Protein AF-A0A6A7G9M9-F1 (afdb_monomer)

Solvent-accessible surface area (backbone atoms only — not comparable to full-atom values): 10073 Å² total; per-residue (Å²): 134,85,86,87,87,87,84,82,85,76,86,82,77,81,82,80,78,77,49,74,68,61,53,49,67,71,44,44,63,55,53,50,50,50,50,48,53,61,64,68,54,42,93,66,48,64,86,64,54,70,66,49,43,50,44,49,36,52,48,33,48,49,26,44,31,51,16,50,39,25,44,51,53,14,58,52,29,60,33,89,93,64,58,37,66,72,52,20,52,52,25,42,52,52,16,55,49,27,43,48,49,23,50,54,48,52,53,48,36,52,70,45,31,45,72,88,62,87,73,87,67,69,77,59,96,64,89,74,58,84,52,74,67,49,41,50,51,50,48,54,53,49,50,53,52,54,36,50,53,50,53,53,41,40,50,49,19,56,76,69,68,23,68,71,54,39,52,45,47,75,75,72,51,86,116

Structure (mmCIF, N/CA/C/O backbone):
data_AF-A0A6A7G9M9-F1
#
_entry.id   AF-A0A6A7G9M9-F1
#
loop_
_atom_site.group_PDB
_atom_site.id
_atom_site.type_symbol
_atom_site.label_atom_id
_atom_site.label_alt_id
_atom_site.label_comp_id
_atom_site.label_asym_id
_atom_site.label_entity_id
_atom_site.label_seq_id
_atom_site.pdbx_PDB_ins_code
_atom_site.Cartn_x
_atom_site.Cartn_y
_atom_site.Cartn_z
_atom_site.occupancy
_atom_site.B_iso_or_equiv
_atom_site.auth_seq_id
_atom_site.auth_comp_id
_atom_site.auth_asym_id
_atom_site.auth_atom_id
_atom_site.pdbx_PDB_model_num
ATOM 1 N N . SER A 1 1 ? -103.282 -6.903 38.248 1.00 36.25 1 SER A N 1
ATOM 2 C CA . SER A 1 1 ? -103.121 -7.846 37.124 1.00 36.25 1 SER A CA 1
ATOM 3 C C . SER A 1 1 ? -101.867 -7.478 36.344 1.00 36.25 1 SER A C 1
ATOM 5 O O . SER A 1 1 ? -101.760 -6.335 35.938 1.00 36.25 1 SER A O 1
ATOM 7 N N . GLY A 1 2 ? -100.942 -8.434 36.177 1.00 36.25 2 GLY A N 1
ATOM 8 C CA . GLY A 1 2 ? -99.991 -8.527 35.051 1.00 36.25 2 GLY A CA 1
ATOM 9 C C . GLY A 1 2 ? -98.859 -7.495 34.910 1.00 36.25 2 GLY A C 1
ATOM 10 O O . GLY A 1 2 ? -99.090 -6.380 34.465 1.00 36.25 2 GLY A O 1
ATOM 11 N N . SER A 1 3 ? -97.627 -7.932 35.195 1.00 38.69 3 SER A N 1
ATOM 12 C CA . SER A 1 3 ? -96.316 -7.326 34.858 1.00 38.69 3 SER A CA 1
ATOM 13 C C . SER A 1 3 ? -96.077 -7.229 33.318 1.00 38.69 3 SER A C 1
ATOM 15 O O . SER A 1 3 ? -96.894 -7.797 32.591 1.00 38.69 3 SER A O 1
ATOM 17 N N . PRO A 1 4 ? -94.992 -6.609 32.765 1.00 45.88 4 PRO A N 1
ATOM 18 C CA . PRO A 1 4 ? -93.607 -7.060 32.986 1.00 45.88 4 PRO A CA 1
ATOM 19 C C . PRO A 1 4 ? -92.476 -6.002 32.994 1.00 45.88 4 PRO A C 1
ATOM 21 O O . PRO A 1 4 ? -92.604 -4.836 32.640 1.00 45.88 4 PRO A O 1
ATOM 24 N N . VAL A 1 5 ? -91.341 -6.532 33.445 1.00 43.00 5 VAL A N 1
ATOM 25 C CA . VAL A 1 5 ? -89.989 -6.009 33.664 1.00 43.00 5 VAL A CA 1
ATOM 26 C C . VAL A 1 5 ? -89.297 -5.577 32.360 1.00 43.00 5 VAL A C 1
ATOM 28 O O . VAL A 1 5 ? -89.333 -6.310 31.377 1.00 43.00 5 VAL A O 1
ATOM 31 N N . CYS A 1 6 ? -88.584 -4.443 32.380 1.00 36.47 6 CYS A N 1
ATOM 32 C CA . CYS A 1 6 ? -87.662 -4.022 31.317 1.00 36.47 6 CYS A CA 1
ATOM 33 C C . CYS A 1 6 ? -86.207 -4.291 31.748 1.00 36.47 6 CYS A C 1
ATOM 35 O O . CYS A 1 6 ? -85.729 -3.748 32.748 1.00 36.47 6 CYS A O 1
ATOM 37 N N . GLY A 1 7 ? -85.531 -5.187 31.024 1.00 35.91 7 GLY A N 1
ATOM 38 C CA . GLY A 1 7 ? -84.162 -5.630 31.280 1.00 35.91 7 GLY A CA 1
ATOM 39 C C . GLY A 1 7 ? -83.107 -4.655 30.751 1.00 35.91 7 GLY A C 1
ATOM 40 O O . GLY A 1 7 ? -83.201 -4.156 29.634 1.00 35.91 7 GLY A O 1
ATOM 41 N N . ARG A 1 8 ? -82.070 -4.413 31.559 1.00 38.88 8 ARG A N 1
ATOM 42 C CA . ARG A 1 8 ? -80.830 -3.739 31.150 1.00 38.88 8 ARG A CA 1
ATOM 43 C C . ARG A 1 8 ? -79.884 -4.761 30.518 1.00 38.88 8 ARG A C 1
ATOM 45 O O . ARG A 1 8 ? -79.447 -5.681 31.207 1.00 38.88 8 ARG A O 1
ATOM 52 N N . ALA A 1 9 ? -79.545 -4.576 29.245 1.00 37.97 9 ALA A N 1
ATOM 53 C CA . ALA A 1 9 ? -78.470 -5.310 28.586 1.00 37.97 9 ALA A CA 1
ATOM 54 C C . ALA A 1 9 ? -77.106 -4.818 29.105 1.00 37.97 9 ALA A C 1
ATOM 56 O O . ALA A 1 9 ? -76.820 -3.620 29.061 1.00 37.97 9 ALA A O 1
ATOM 57 N N . ARG A 1 10 ? -76.271 -5.731 29.615 1.00 41.16 10 ARG A N 1
ATOM 58 C CA . ARG A 1 10 ? -74.826 -5.503 29.764 1.00 41.16 10 ARG A CA 1
ATOM 59 C C . ARG A 1 10 ? -74.160 -5.905 28.444 1.00 41.16 10 ARG A C 1
ATOM 61 O O . ARG A 1 10 ? -74.539 -6.945 27.915 1.00 41.16 10 ARG A O 1
ATOM 68 N N . PRO A 1 11 ? -73.199 -5.139 27.910 1.00 39.62 11 PRO A N 1
ATOM 69 C CA . PRO A 1 11 ? -72.397 -5.615 26.797 1.00 39.62 11 PRO A CA 1
ATOM 70 C C . PRO A 1 11 ? -71.398 -6.655 27.316 1.00 39.62 11 PRO A C 1
ATOM 72 O O . PRO A 1 11 ? -70.615 -6.377 28.227 1.00 39.62 11 PRO A O 1
ATOM 75 N N . ASP A 1 12 ? -71.454 -7.852 26.743 1.00 42.00 12 ASP A N 1
ATOM 76 C CA . ASP A 1 12 ? -70.440 -8.882 26.921 1.00 42.00 12 ASP A CA 1
ATOM 77 C C . ASP A 1 12 ? -69.096 -8.359 26.393 1.00 42.00 12 ASP A C 1
ATOM 79 O O . ASP A 1 12 ? -68.967 -8.013 25.217 1.00 42.00 12 ASP A O 1
ATOM 83 N N . LEU A 1 13 ? -68.084 -8.282 27.264 1.00 41.78 13 LEU A N 1
ATOM 84 C CA . LEU A 1 13 ? -66.701 -8.127 26.820 1.00 41.78 13 LEU A CA 1
ATOM 85 C C . LEU A 1 13 ? -66.228 -9.473 26.254 1.00 41.78 13 LEU A C 1
ATOM 87 O O . LEU A 1 13 ? -66.240 -10.464 26.991 1.00 41.78 13 LEU A O 1
ATOM 91 N N . PRO A 1 14 ? -65.750 -9.538 25.000 1.00 40.75 14 PRO A N 1
ATOM 92 C CA . PRO A 1 14 ? -65.097 -10.738 24.520 1.00 40.75 14 PRO A CA 1
ATOM 93 C C . PRO A 1 14 ? -63.736 -10.859 25.215 1.00 40.75 14 PRO A C 1
ATOM 95 O O . PRO A 1 14 ? -62.854 -10.013 25.058 1.00 40.75 14 PRO A O 1
ATOM 98 N N . LEU A 1 15 ? -63.569 -11.929 25.991 1.00 46.16 15 LEU A N 1
ATOM 99 C CA . LEU A 1 15 ? -62.264 -12.413 26.430 1.00 46.16 15 LEU A CA 1
ATOM 100 C C . LEU A 1 15 ? -61.439 -12.731 25.174 1.00 46.16 15 LEU A C 1
ATOM 102 O O . LEU A 1 15 ? -61.626 -13.773 24.546 1.00 46.16 15 LEU A O 1
ATOM 106 N N . LEU A 1 16 ? -60.545 -11.817 24.785 1.00 49.06 16 LEU A N 1
ATOM 107 C CA . LEU A 1 16 ? -59.539 -12.064 23.755 1.00 49.06 16 LEU A CA 1
ATOM 108 C C . LEU A 1 16 ? -58.577 -13.130 24.279 1.00 49.06 16 LEU A C 1
ATOM 110 O O . LEU A 1 16 ? -57.602 -12.847 24.971 1.00 49.06 16 LEU A O 1
ATOM 114 N N . HIS A 1 17 ? -58.879 -14.380 23.951 1.00 51.00 17 HIS A N 1
ATOM 115 C CA . HIS A 1 17 ? -57.990 -15.509 24.150 1.00 51.00 17 HIS A CA 1
ATOM 116 C C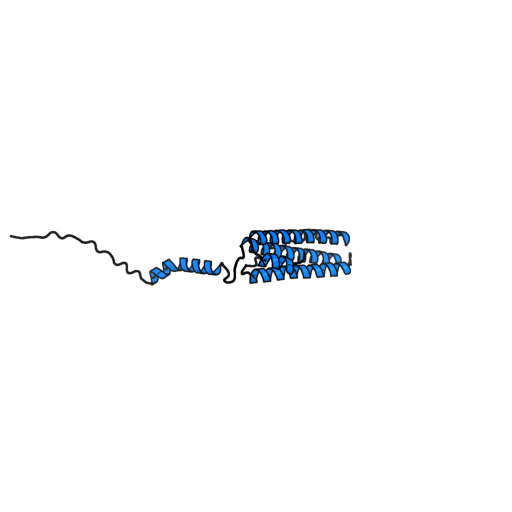 . HIS A 1 17 ? -56.860 -15.393 23.117 1.00 51.00 17 HIS A C 1
ATOM 118 O O . HIS A 1 17 ? -56.932 -15.950 22.021 1.00 51.00 17 HIS A O 1
ATOM 124 N N . VAL A 1 18 ? -55.837 -14.592 23.427 1.00 54.78 18 VAL A N 1
ATOM 125 C CA . VAL A 1 18 ? -54.658 -14.447 22.568 1.00 54.78 18 VAL A CA 1
ATOM 126 C C . VAL A 1 18 ? -53.916 -15.780 22.600 1.00 54.78 18 VAL A C 1
ATOM 128 O O . VAL A 1 18 ? -53.274 -16.131 23.587 1.00 54.78 18 VAL A O 1
ATOM 131 N N . SER A 1 19 ? -54.068 -16.576 21.543 1.00 54.25 19 SER A N 1
ATOM 132 C CA . SER A 1 19 ? -53.340 -17.835 21.419 1.00 54.25 19 SER A CA 1
ATOM 133 C C . SER A 1 19 ? -51.835 -17.549 21.391 1.00 54.25 19 SER A C 1
ATOM 135 O O . SER A 1 19 ? -51.398 -16.573 20.776 1.00 54.25 19 SER A O 1
ATOM 137 N N . ALA A 1 20 ? -51.024 -18.405 22.017 1.00 56.41 20 ALA A N 1
ATOM 138 C CA . ALA A 1 20 ? -49.561 -18.277 22.006 1.00 56.41 20 ALA A CA 1
ATOM 139 C C . ALA A 1 20 ? -48.980 -18.177 20.576 1.00 56.41 20 ALA A C 1
ATOM 141 O O . ALA A 1 20 ? -47.937 -17.565 20.359 1.00 56.41 20 ALA A O 1
ATOM 142 N N . LEU A 1 21 ? -49.699 -18.712 19.584 1.00 50.97 21 LEU A N 1
ATOM 143 C CA . LEU A 1 21 ? -49.348 -18.660 18.165 1.00 50.97 21 LEU A CA 1
ATOM 144 C C . LEU A 1 21 ? -49.472 -17.245 17.572 1.00 50.97 21 LEU A C 1
ATOM 146 O O . LEU A 1 21 ? -48.661 -16.859 16.735 1.00 50.97 21 LEU A O 1
ATOM 150 N N . SER A 1 22 ? -50.430 -16.442 18.040 1.00 54.09 22 SER A N 1
ATOM 151 C CA . SER A 1 22 ? -50.614 -15.044 17.621 1.00 54.09 22 SER A CA 1
ATOM 152 C C . SER A 1 22 ? -49.482 -14.143 18.130 1.00 54.09 22 SER A C 1
ATOM 154 O O . SER A 1 22 ? -49.064 -13.219 17.438 1.00 54.09 22 SER A O 1
ATOM 156 N N . PHE A 1 23 ? -48.950 -14.444 19.319 1.00 53.75 23 PHE A N 1
ATOM 157 C CA . PHE A 1 23 ? -47.828 -13.719 19.916 1.00 53.75 23 PHE A CA 1
ATOM 158 C C . PHE A 1 23 ? -46.528 -13.967 19.140 1.00 53.75 23 PHE A C 1
ATOM 160 O O . PHE A 1 23 ? -45.806 -13.027 18.832 1.00 53.75 23 PHE A O 1
ATOM 167 N N . ILE A 1 24 ? -46.266 -15.211 18.727 1.00 55.94 24 ILE A N 1
ATOM 168 C CA . ILE A 1 24 ? -45.074 -15.557 17.937 1.00 55.94 24 ILE A CA 1
ATOM 169 C C . ILE A 1 24 ? -45.097 -14.862 16.569 1.00 55.94 24 ILE A C 1
ATOM 171 O O . ILE A 1 24 ? -44.088 -14.298 16.168 1.00 55.94 24 ILE A O 1
ATOM 175 N N . TYR A 1 25 ? -46.237 -14.821 15.874 1.00 52.44 25 TYR A N 1
ATOM 176 C CA . TYR A 1 25 ? -46.325 -14.191 14.547 1.00 52.44 25 TYR A CA 1
ATOM 177 C C . TYR A 1 25 ? -46.126 -12.668 14.562 1.00 52.44 25 TYR A C 1
ATOM 179 O O . TYR A 1 25 ? -45.497 -12.133 13.652 1.00 52.44 25 TYR A O 1
ATOM 187 N N . TYR A 1 26 ? -46.614 -11.969 15.591 1.00 57.34 26 TYR A N 1
ATOM 188 C CA . TYR A 1 26 ? -46.426 -10.518 15.716 1.00 57.34 26 TYR A CA 1
ATOM 189 C C . TYR A 1 26 ? -45.059 -10.131 16.298 1.00 57.34 26 TYR A C 1
ATOM 191 O O . TYR A 1 26 ? -44.541 -9.064 15.979 1.00 57.34 26 TYR A O 1
ATOM 199 N N . PHE A 1 27 ? -44.455 -10.990 17.124 1.00 56.88 27 PHE A N 1
ATOM 200 C CA . PHE A 1 27 ? -43.174 -10.717 17.784 1.00 56.88 27 PHE A CA 1
ATOM 201 C C . PHE A 1 27 ? -41.964 -11.272 17.006 1.00 56.88 27 PHE A C 1
ATOM 203 O O . PHE A 1 27 ? -40.842 -10.818 17.214 1.00 56.88 27 PHE A O 1
ATOM 210 N N . SER A 1 28 ? -42.169 -12.214 16.074 1.00 61.94 28 SER A N 1
ATOM 211 C CA . SER A 1 28 ? -41.111 -12.817 15.244 1.00 61.94 28 SER A CA 1
ATOM 212 C C . SER A 1 28 ? -40.354 -11.809 14.371 1.00 61.94 28 SER A C 1
ATOM 214 O O . SER A 1 28 ? -39.130 -11.883 14.371 1.00 61.94 28 SER A O 1
ATOM 216 N N . PRO A 1 29 ? -40.986 -10.853 13.658 1.00 62.47 29 PRO A N 1
ATOM 217 C CA . PRO A 1 29 ? -40.250 -9.867 12.861 1.00 62.47 29 PRO A CA 1
ATOM 218 C C . PRO A 1 29 ? -39.383 -8.961 13.740 1.00 62.47 29 PRO A C 1
ATOM 220 O O . PRO A 1 29 ? -38.236 -8.690 13.403 1.00 62.47 29 PRO A O 1
ATOM 223 N N . PHE A 1 30 ? -39.903 -8.571 14.908 1.00 64.88 30 PHE A N 1
ATOM 224 C CA . PHE A 1 30 ? -39.185 -7.761 15.890 1.00 64.88 30 PHE A CA 1
ATOM 225 C C . PHE A 1 30 ? -37.997 -8.516 16.491 1.00 64.88 30 PHE A C 1
ATOM 227 O O . PHE A 1 30 ? -36.891 -7.994 16.510 1.00 64.88 30 PHE A O 1
ATOM 234 N N . LEU A 1 31 ? -38.180 -9.772 16.913 1.00 58.78 31 LEU A N 1
ATOM 235 C CA . LEU A 1 31 ? -37.080 -10.615 17.391 1.00 58.78 31 LEU A CA 1
ATOM 236 C C . LEU A 1 31 ? -36.065 -10.919 16.293 1.00 58.78 31 LEU A C 1
ATOM 238 O O . LEU A 1 31 ? -34.887 -11.050 16.594 1.00 58.78 31 LEU A O 1
ATOM 242 N N . GLN A 1 32 ? -36.489 -11.022 15.036 1.00 59.47 32 GLN A N 1
ATOM 243 C CA . GLN A 1 32 ? -35.605 -11.272 13.903 1.00 59.47 32 GLN A CA 1
ATOM 244 C C . GLN A 1 32 ? -34.808 -10.024 13.513 1.00 59.47 32 GLN A C 1
ATOM 246 O O . GLN A 1 32 ? -33.632 -10.159 13.188 1.00 59.47 32 GLN A O 1
ATOM 251 N N . GLU A 1 33 ? -35.380 -8.822 13.618 1.00 60.28 33 GLU A N 1
ATOM 252 C CA . GLU A 1 33 ? -34.627 -7.565 13.552 1.00 60.28 33 GLU A CA 1
ATOM 253 C C . GLU A 1 33 ? -33.705 -7.385 14.755 1.00 60.28 33 GLU A C 1
ATOM 255 O O . GLU A 1 33 ? -32.554 -7.017 14.565 1.00 60.28 33 GLU A O 1
ATOM 260 N N . PHE A 1 34 ? -34.143 -7.715 15.972 1.00 57.88 34 PHE A N 1
ATOM 261 C CA . PHE A 1 34 ? -33.311 -7.629 17.173 1.00 57.88 34 PHE A CA 1
ATOM 262 C C . PHE A 1 34 ? -32.137 -8.613 17.112 1.00 57.88 34 PHE A C 1
ATOM 264 O O . PHE A 1 34 ? -31.007 -8.239 17.406 1.00 57.88 34 PHE A O 1
ATOM 271 N N . ASN A 1 35 ? -32.360 -9.848 16.647 1.00 51.31 35 ASN A N 1
ATOM 272 C CA . ASN A 1 35 ? -31.283 -10.805 16.383 1.00 51.31 35 ASN A CA 1
ATOM 273 C C . ASN A 1 35 ? -30.378 -10.306 15.257 1.00 51.31 35 ASN A C 1
ATOM 275 O O . ASN A 1 35 ? -29.165 -10.408 15.366 1.00 51.31 35 ASN A O 1
ATOM 279 N N . ARG A 1 36 ? -30.937 -9.726 14.188 1.00 53.75 36 ARG A N 1
ATOM 280 C CA . ARG A 1 36 ? -30.150 -9.129 13.103 1.00 53.75 36 ARG A CA 1
ATOM 281 C C . ARG A 1 36 ? -29.293 -7.965 13.622 1.00 53.75 36 ARG A C 1
ATOM 283 O O . ARG A 1 36 ? -28.132 -7.891 13.249 1.00 53.75 36 ARG A O 1
ATOM 290 N N . PHE A 1 37 ? -29.807 -7.148 14.540 1.00 52.00 37 PHE A N 1
ATOM 291 C CA . PHE A 1 37 ? -29.106 -6.037 15.194 1.00 52.00 37 PHE A CA 1
ATOM 292 C C . PHE A 1 37 ? -28.004 -6.523 16.154 1.00 52.00 37 PHE A C 1
ATOM 294 O O . PHE A 1 37 ? -26.881 -6.028 16.107 1.00 52.00 37 PHE A O 1
ATOM 301 N N . ILE A 1 38 ? -28.279 -7.563 16.949 1.00 52.84 38 ILE A N 1
ATOM 302 C CA . ILE A 1 38 ? -27.291 -8.268 17.788 1.00 52.84 38 ILE A CA 1
ATOM 303 C C . ILE A 1 38 ? -26.204 -8.940 16.924 1.00 52.84 38 ILE A C 1
ATOM 305 O O . ILE A 1 38 ? -25.057 -9.036 17.346 1.00 52.84 38 ILE A O 1
ATOM 309 N N . ILE A 1 39 ? -26.534 -9.374 15.704 1.00 55.34 39 ILE A N 1
ATOM 310 C CA . ILE A 1 39 ? -25.588 -9.949 14.733 1.00 55.34 39 ILE A CA 1
ATOM 311 C C . ILE A 1 39 ? -24.759 -8.861 14.016 1.00 55.34 39 ILE A C 1
ATOM 313 O O . ILE A 1 39 ? -23.644 -9.146 13.572 1.00 55.34 39 ILE A O 1
ATOM 317 N N . MET A 1 40 ? -25.257 -7.620 13.905 1.00 59.38 40 MET A N 1
ATOM 318 C CA . MET A 1 40 ? -24.560 -6.535 13.194 1.00 59.38 40 MET A CA 1
ATOM 319 C C . MET A 1 40 ? -23.328 -6.020 13.946 1.00 59.38 40 MET A C 1
ATOM 321 O O . MET A 1 40 ? -22.308 -5.751 13.312 1.00 59.38 40 MET A O 1
ATOM 325 N N . CYS A 1 41 ? -23.378 -5.925 15.277 1.00 67.19 41 CYS A N 1
ATOM 326 C CA . CYS A 1 41 ? -22.224 -5.501 16.067 1.00 67.19 41 CYS A CA 1
ATOM 327 C C . CYS A 1 41 ? -21.467 -6.721 16.605 1.00 67.19 41 CYS A C 1
ATOM 329 O O . CYS A 1 41 ? -22.022 -7.564 17.307 1.00 67.19 41 CYS A O 1
ATOM 331 N N . SER A 1 42 ? -20.185 -6.840 16.258 1.00 87.88 42 SER A N 1
ATOM 332 C CA . SER A 1 42 ? -19.346 -7.944 16.728 1.00 87.88 42 SER A CA 1
ATOM 333 C C . SER A 1 42 ? -19.269 -7.971 18.257 1.00 87.88 42 SER A C 1
ATOM 335 O O . SER A 1 42 ? -18.993 -6.943 18.869 1.00 87.88 42 SER A O 1
ATOM 337 N N . GLN A 1 43 ? -19.409 -9.150 18.872 1.00 90.88 43 GLN A N 1
ATOM 338 C CA . GLN A 1 43 ? -19.359 -9.320 20.337 1.00 90.88 43 GLN A CA 1
ATOM 339 C C . GLN A 1 43 ? -18.046 -8.836 20.974 1.00 90.88 43 GLN A C 1
ATOM 341 O O . GLN A 1 43 ? -18.011 -8.516 22.156 1.00 90.88 43 GLN A O 1
ATOM 346 N N . ILE A 1 44 ? -16.968 -8.797 20.188 1.00 93.38 44 ILE A N 1
ATOM 347 C CA . ILE A 1 44 ? -15.632 -8.372 20.626 1.00 93.38 44 ILE A CA 1
ATOM 348 C C . ILE A 1 44 ? -15.348 -6.886 20.344 1.00 93.38 44 ILE A C 1
ATOM 350 O O . ILE A 1 44 ? -14.256 -6.410 20.647 1.00 93.38 44 ILE A O 1
ATOM 354 N N . ARG A 1 45 ? -16.280 -6.148 19.721 1.00 95.25 45 ARG A N 1
ATOM 355 C CA . ARG A 1 45 ? -16.058 -4.746 19.349 1.00 95.25 45 ARG A CA 1
ATOM 356 C C . ARG A 1 45 ? -16.128 -3.855 20.585 1.00 95.25 45 ARG A C 1
ATOM 358 O O . ARG A 1 45 ? -17.178 -3.730 21.207 1.00 95.25 45 ARG A O 1
ATOM 365 N N . GLN A 1 46 ? -15.021 -3.189 20.899 1.00 93.56 46 GLN A N 1
ATOM 366 C CA . GLN A 1 46 ? -14.923 -2.264 22.025 1.00 93.56 46 GLN A CA 1
ATOM 367 C C . GLN A 1 46 ? -14.089 -1.039 21.643 1.00 93.56 46 GLN A C 1
ATOM 369 O O . GLN A 1 46 ? -12.966 -1.176 21.150 1.00 93.56 46 GLN A O 1
ATOM 374 N N . ASN A 1 47 ? -14.649 0.153 21.881 1.00 93.69 47 ASN A N 1
ATOM 375 C CA . ASN A 1 47 ? -14.030 1.447 21.571 1.00 93.69 47 ASN A CA 1
ATOM 376 C C . ASN A 1 47 ? -13.434 1.507 20.151 1.00 93.69 47 ASN A C 1
ATOM 378 O O . ASN A 1 47 ? -12.283 1.887 19.969 1.00 93.69 47 ASN A O 1
ATOM 382 N N . TYR A 1 48 ? -14.191 1.028 19.163 1.00 96.62 48 TYR A N 1
ATOM 383 C CA . TYR A 1 48 ? -13.761 0.974 17.770 1.00 96.62 48 TYR A CA 1
ATOM 384 C C . TYR A 1 48 ? -14.826 1.634 16.900 1.00 96.62 48 TYR A C 1
ATOM 386 O O . TYR A 1 48 ? -15.877 1.035 16.650 1.00 96.62 48 TYR A O 1
ATOM 394 N N . SER A 1 49 ? -14.603 2.894 16.519 1.00 96.69 49 SER A N 1
ATOM 395 C CA . SER A 1 49 ? -15.599 3.675 15.779 1.00 96.69 49 SER A CA 1
ATOM 396 C C . SER A 1 49 ? -15.786 3.145 14.357 1.00 96.69 49 SER A C 1
ATOM 398 O O . SER A 1 49 ? -14.916 2.466 13.808 1.00 96.69 49 SER A O 1
ATOM 400 N N . GLU A 1 50 ? -16.946 3.420 13.765 1.00 96.44 50 GLU A N 1
ATOM 401 C CA . GLU A 1 50 ? -17.210 3.091 12.359 1.00 96.44 50 GLU A CA 1
ATOM 402 C C . GLU A 1 50 ? -16.268 3.863 11.425 1.00 96.44 50 GLU A C 1
ATOM 404 O O . GLU A 1 50 ? -15.776 3.294 10.454 1.00 96.44 50 GLU A O 1
ATOM 409 N N . ASP A 1 51 ? -15.911 5.102 11.780 1.00 97.69 51 ASP A N 1
ATOM 410 C CA . ASP A 1 51 ? -14.923 5.897 11.041 1.00 97.69 51 ASP A CA 1
ATOM 411 C C . ASP A 1 51 ? -13.539 5.229 11.034 1.00 97.69 51 ASP A C 1
ATOM 413 O O . ASP A 1 51 ? -12.898 5.142 9.989 1.00 97.69 51 ASP A O 1
ATOM 417 N N . CYS A 1 52 ? -13.086 4.687 12.173 1.00 97.81 52 CYS A N 1
ATOM 418 C CA . CYS A 1 52 ? -11.820 3.950 12.241 1.00 97.81 52 CYS A CA 1
ATOM 419 C C . CYS A 1 52 ? -11.866 2.672 11.396 1.00 97.81 52 CYS A C 1
ATOM 421 O O . CYS A 1 52 ? -10.921 2.372 10.668 1.00 97.81 52 CYS A O 1
ATOM 423 N N . GLU A 1 53 ? -12.973 1.932 11.459 1.00 98.19 53 GLU A N 1
ATOM 424 C CA . GLU A 1 53 ? -13.178 0.732 10.647 1.00 98.19 53 GLU A CA 1
ATOM 425 C C . GLU A 1 53 ? -13.154 1.037 9.146 1.00 98.19 53 GLU A C 1
ATOM 427 O O . GLU A 1 53 ? -12.514 0.309 8.379 1.00 98.19 53 GLU A O 1
ATOM 432 N N . ALA A 1 54 ? -13.822 2.112 8.726 1.00 98.00 54 ALA A N 1
ATOM 433 C CA . ALA A 1 54 ? -13.841 2.570 7.345 1.00 98.00 54 ALA A CA 1
ATOM 434 C C . ALA A 1 54 ? -12.449 3.025 6.886 1.00 98.00 54 ALA A C 1
ATOM 436 O O . ALA A 1 54 ? -11.995 2.609 5.818 1.00 98.00 54 ALA A O 1
ATOM 437 N N . SER A 1 55 ? -11.736 3.803 7.704 1.00 98.06 55 SER A N 1
ATOM 438 C CA . SER A 1 55 ? -10.374 4.252 7.400 1.00 98.06 55 SER A CA 1
ATOM 439 C C . SER A 1 55 ? -9.381 3.088 7.323 1.00 98.06 55 SER A C 1
ATOM 441 O O . SER A 1 55 ? -8.524 3.087 6.442 1.00 98.06 55 SER A O 1
ATOM 443 N N . ILE A 1 56 ? -9.530 2.043 8.147 1.00 98.25 56 ILE A N 1
ATOM 444 C CA . ILE A 1 56 ? -8.736 0.810 8.020 1.00 98.25 56 ILE A CA 1
ATOM 445 C C . ILE A 1 56 ? -9.033 0.089 6.702 1.00 98.25 56 ILE A C 1
ATOM 447 O O . ILE A 1 56 ? -8.101 -0.325 6.020 1.00 98.25 56 ILE A O 1
ATOM 451 N N . ASN A 1 57 ? -10.302 -0.034 6.298 1.00 98.56 57 ASN A N 1
ATOM 452 C CA . ASN A 1 57 ? -10.650 -0.623 4.998 1.00 98.56 57 ASN A CA 1
ATOM 453 C C . ASN A 1 57 ? -10.075 0.189 3.825 1.00 98.56 57 ASN A C 1
ATOM 455 O O . ASN A 1 57 ? -9.577 -0.395 2.861 1.00 98.56 57 ASN A O 1
ATOM 459 N N . LYS A 1 58 ? -10.085 1.524 3.923 1.00 98.25 58 LYS A N 1
ATOM 460 C CA . LYS A 1 58 ? -9.446 2.411 2.943 1.00 98.25 58 LYS A CA 1
ATOM 461 C C . LYS A 1 58 ? -7.936 2.168 2.879 1.00 98.25 58 LYS A C 1
ATOM 463 O O . LYS A 1 58 ? -7.412 1.987 1.783 1.00 98.25 58 LYS A O 1
ATOM 468 N N . GLN A 1 59 ? -7.259 2.103 4.027 1.00 98.38 59 GLN A N 1
ATOM 469 C CA . GLN A 1 59 ? -5.818 1.853 4.077 1.00 98.38 59 GLN A CA 1
ATOM 470 C C . GLN A 1 59 ? -5.463 0.469 3.528 1.00 98.38 59 GLN A C 1
ATOM 472 O O . GLN A 1 59 ? -4.540 0.358 2.736 1.00 98.38 59 GLN A O 1
ATOM 477 N N . ILE A 1 60 ? -6.238 -0.572 3.852 1.00 98.50 60 ILE A N 1
ATOM 478 C CA . ILE A 1 60 ? -6.067 -1.914 3.270 1.00 98.50 60 ILE A CA 1
ATOM 479 C C . ILE A 1 60 ? -6.052 -1.844 1.739 1.00 98.50 60 ILE A C 1
ATOM 481 O O . ILE A 1 60 ? -5.200 -2.463 1.107 1.00 98.50 60 ILE A O 1
ATOM 485 N N . ASN A 1 61 ? -6.979 -1.097 1.134 1.00 98.44 61 ASN A N 1
ATOM 486 C CA . ASN A 1 61 ? -7.015 -0.941 -0.317 1.00 98.44 61 ASN A CA 1
ATOM 487 C C . ASN A 1 61 ? -5.817 -0.136 -0.852 1.00 98.44 61 ASN A C 1
ATOM 489 O O . ASN A 1 61 ? -5.327 -0.449 -1.934 1.00 98.44 61 ASN A O 1
ATOM 493 N N . MET A 1 62 ? -5.335 0.858 -0.098 1.00 97.88 62 MET A N 1
ATOM 494 C CA . MET A 1 62 ? -4.139 1.633 -0.446 1.00 97.88 62 MET A CA 1
ATOM 495 C C . MET A 1 62 ? -2.881 0.752 -0.474 1.00 97.88 62 MET A C 1
ATOM 497 O O . MET A 1 62 ? -2.170 0.771 -1.475 1.00 97.88 62 MET A O 1
ATOM 501 N N . GLU A 1 63 ? -2.663 -0.096 0.538 1.00 98.25 63 GLU A N 1
ATOM 502 C CA . GLU A 1 63 ? -1.515 -1.023 0.563 1.00 98.25 63 GLU A CA 1
ATOM 503 C C . GLU A 1 63 ? -1.598 -2.072 -0.556 1.00 98.25 63 GLU A C 1
ATOM 505 O O . GLU A 1 63 ? -0.608 -2.428 -1.195 1.00 98.25 63 GLU A O 1
ATOM 510 N N . LEU A 1 64 ? -2.806 -2.569 -0.850 1.00 98.56 64 LEU A N 1
ATOM 511 C CA . LEU A 1 64 ? -3.013 -3.493 -1.967 1.00 98.56 64 LEU A CA 1
ATOM 512 C C . LEU A 1 64 ? -2.748 -2.823 -3.321 1.00 98.56 64 LEU A C 1
ATOM 514 O O . LEU A 1 64 ? -2.190 -3.458 -4.218 1.00 98.56 64 LEU A O 1
ATOM 518 N N . TYR A 1 65 ? -3.124 -1.553 -3.473 1.00 98.44 65 TYR A N 1
ATOM 519 C CA . TYR A 1 65 ? -2.803 -0.764 -4.658 1.00 98.44 65 TYR A CA 1
ATOM 520 C C . TYR A 1 65 ? -1.295 -0.528 -4.779 1.00 98.44 65 TYR A C 1
ATOM 522 O O . TYR A 1 65 ? -0.739 -0.771 -5.849 1.00 98.44 65 TYR A O 1
ATOM 530 N N . ALA A 1 66 ? -0.617 -0.153 -3.692 1.00 98.19 66 ALA A N 1
ATOM 531 C CA . ALA A 1 66 ? 0.831 0.025 -3.678 1.00 98.19 66 ALA A CA 1
ATOM 532 C C . ALA A 1 66 ? 1.563 -1.273 -4.061 1.00 98.19 66 ALA A C 1
ATOM 534 O O . ALA A 1 66 ? 2.397 -1.279 -4.970 1.00 98.19 66 ALA A O 1
ATOM 535 N N . SER A 1 67 ? 1.145 -2.405 -3.483 1.00 98.44 67 SER A N 1
ATOM 536 C CA . SER A 1 67 ? 1.628 -3.736 -3.863 1.00 98.44 67 SER A CA 1
ATOM 537 C C . SER A 1 67 ? 1.456 -4.009 -5.361 1.00 98.44 67 SER A C 1
ATOM 539 O O . SER A 1 67 ? 2.362 -4.552 -6.003 1.00 98.44 67 SER A O 1
ATOM 541 N N . TYR A 1 68 ? 0.317 -3.616 -5.941 1.00 98.38 68 TYR A N 1
ATOM 542 C CA . TYR A 1 68 ? 0.027 -3.835 -7.356 1.00 98.38 68 TYR A CA 1
ATOM 543 C C . TYR A 1 68 ? 0.861 -2.937 -8.283 1.00 98.38 68 TYR A C 1
ATOM 545 O O . TYR A 1 68 ? 1.337 -3.398 -9.322 1.00 98.38 68 TYR A O 1
ATOM 553 N N . VAL A 1 69 ? 1.106 -1.684 -7.890 1.00 98.31 69 VAL A N 1
ATOM 554 C CA . VAL A 1 69 ? 2.011 -0.767 -8.599 1.00 98.31 69 VAL A CA 1
ATOM 555 C C . VAL A 1 69 ? 3.440 -1.309 -8.602 1.00 98.31 69 VAL A C 1
ATOM 557 O O . VAL A 1 69 ? 4.052 -1.412 -9.666 1.00 98.31 69 VAL A O 1
ATOM 560 N N . TYR A 1 70 ? 3.951 -1.745 -7.449 1.00 98.44 70 TYR A N 1
ATOM 561 C CA . TYR A 1 70 ? 5.279 -2.354 -7.359 1.00 98.44 70 TYR A CA 1
ATOM 562 C C . TYR A 1 70 ? 5.402 -3.642 -8.179 1.00 98.44 70 TYR A C 1
ATOM 564 O O . TYR A 1 70 ? 6.439 -3.885 -8.799 1.00 98.44 70 TYR A O 1
ATOM 572 N N . LEU A 1 71 ? 4.340 -4.447 -8.250 1.00 98.31 71 LEU A N 1
ATOM 573 C CA . LEU A 1 71 ? 4.314 -5.631 -9.107 1.00 98.31 71 LEU A CA 1
ATOM 574 C C . LEU A 1 71 ? 4.417 -5.258 -10.596 1.00 98.31 71 LEU A C 1
ATOM 576 O O . LEU A 1 71 ? 5.145 -5.916 -11.338 1.00 98.31 71 LEU A O 1
ATOM 580 N N . SER A 1 72 ? 3.727 -4.192 -11.019 1.00 98.12 72 SER A N 1
ATOM 581 C CA . SER A 1 72 ? 3.826 -3.654 -12.383 1.00 98.12 72 SER A CA 1
ATOM 582 C C . SER A 1 72 ? 5.244 -3.169 -12.700 1.00 98.12 72 SER A C 1
ATOM 584 O O . SER A 1 72 ? 5.808 -3.562 -13.720 1.00 98.12 72 SER A O 1
ATOM 586 N N . LEU A 1 73 ? 5.864 -2.401 -11.796 1.00 97.81 73 LEU A N 1
ATOM 587 C CA . LEU A 1 73 ? 7.262 -1.966 -11.919 1.00 97.81 73 LEU A CA 1
ATOM 588 C C . LEU A 1 73 ? 8.218 -3.157 -12.059 1.00 97.81 73 LEU A C 1
ATOM 590 O O . LEU A 1 73 ? 9.071 -3.166 -12.945 1.00 97.81 73 LEU A O 1
ATOM 594 N N . SER A 1 74 ? 8.059 -4.174 -11.205 1.00 98.19 74 SER A N 1
ATOM 595 C CA . SER A 1 74 ? 8.901 -5.374 -11.214 1.00 98.19 74 SER A CA 1
ATOM 596 C C . SER A 1 74 ? 8.864 -6.071 -12.575 1.00 98.19 74 SER A C 1
ATOM 598 O O . SER A 1 74 ? 9.914 -6.297 -13.168 1.00 98.19 74 SER A O 1
ATOM 600 N N . HIS A 1 75 ? 7.670 -6.330 -13.116 1.00 98.06 75 HIS A N 1
ATOM 601 C CA . HIS A 1 75 ? 7.527 -6.999 -14.411 1.00 98.06 75 HIS A CA 1
ATOM 602 C C . HIS A 1 75 ? 7.902 -6.127 -15.611 1.00 98.06 75 HIS A C 1
ATOM 604 O O . HIS A 1 75 ? 8.320 -6.661 -16.634 1.00 98.06 75 HIS A O 1
ATOM 610 N N . TYR A 1 76 ? 7.786 -4.805 -15.506 1.00 98.19 76 TYR A N 1
ATOM 611 C CA . TYR A 1 76 ? 8.289 -3.904 -16.538 1.00 98.19 76 TYR A CA 1
ATOM 612 C C . TYR A 1 76 ? 9.818 -3.959 -16.633 1.00 98.19 76 TYR A C 1
ATOM 614 O O . TYR A 1 76 ? 10.357 -4.123 -17.723 1.00 98.19 76 TYR A O 1
ATOM 622 N N . TYR A 1 77 ? 10.525 -3.903 -15.500 1.00 98.12 77 TYR A N 1
ATOM 623 C CA . TYR A 1 77 ? 11.991 -3.986 -15.484 1.00 98.12 77 TYR A CA 1
ATOM 624 C C . TYR A 1 77 ? 12.548 -5.375 -15.823 1.00 98.12 77 TYR A C 1
ATOM 626 O O . TYR A 1 77 ? 13.743 -5.490 -16.104 1.00 98.12 77 TYR A O 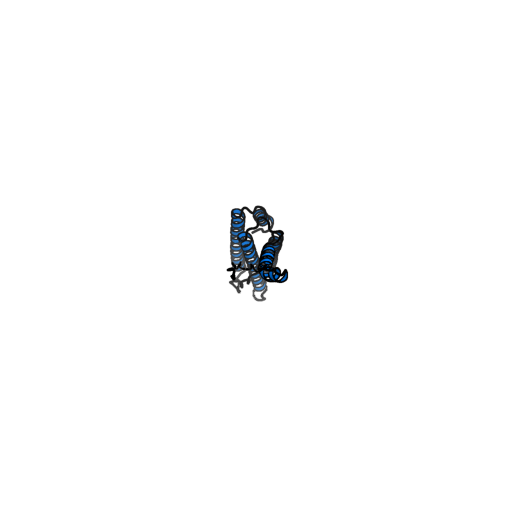1
ATOM 634 N N . ASP A 1 78 ? 11.698 -6.404 -15.799 1.00 98.12 78 ASP A N 1
ATOM 635 C CA . ASP A 1 78 ? 12.029 -7.791 -16.148 1.00 98.12 78 ASP A CA 1
ATOM 636 C C . ASP A 1 78 ? 11.896 -8.087 -17.651 1.00 98.12 78 ASP A C 1
ATOM 638 O O . ASP A 1 78 ? 12.295 -9.157 -18.108 1.00 98.12 78 ASP A O 1
ATOM 642 N N . ARG A 1 79 ? 11.341 -7.158 -18.445 1.00 98.00 79 ARG A N 1
ATOM 643 C CA . ARG A 1 79 ? 11.259 -7.328 -19.902 1.00 98.00 79 ARG A CA 1
ATOM 644 C C . ARG A 1 79 ? 12.654 -7.448 -20.518 1.00 98.00 79 ARG A C 1
ATOM 646 O O . ARG A 1 79 ? 13.605 -6.814 -20.058 1.00 98.00 79 ARG A O 1
ATOM 653 N N . ASP A 1 80 ? 12.769 -8.233 -21.586 1.00 97.31 80 ASP A N 1
ATOM 654 C CA . ASP A 1 80 ? 14.038 -8.526 -22.259 1.00 97.31 80 ASP A CA 1
ATOM 655 C C . ASP A 1 80 ? 14.703 -7.289 -22.883 1.00 97.31 80 ASP A C 1
ATOM 657 O O . ASP A 1 80 ? 15.929 -7.232 -22.979 1.00 97.31 80 ASP A O 1
ATOM 661 N N . ASP A 1 81 ? 13.911 -6.279 -23.244 1.00 95.44 81 ASP A N 1
ATOM 662 C CA . ASP A 1 81 ? 14.359 -5.009 -23.817 1.00 95.44 81 ASP A CA 1
ATOM 663 C C . ASP A 1 81 ? 14.835 -3.976 -22.775 1.00 95.44 81 ASP A C 1
ATOM 665 O O . ASP A 1 81 ? 15.461 -2.982 -23.147 1.00 95.44 81 ASP A O 1
ATOM 669 N N . ILE A 1 82 ? 14.600 -4.217 -21.478 1.00 95.75 82 ILE A N 1
ATOM 670 C CA . ILE A 1 82 ? 15.027 -3.345 -20.367 1.00 95.75 82 ILE A CA 1
ATOM 671 C C . ILE A 1 82 ? 16.039 -4.055 -19.461 1.00 95.75 82 ILE A C 1
ATOM 673 O O . ILE A 1 82 ? 17.114 -3.518 -19.189 1.00 95.75 82 ILE A O 1
ATOM 677 N N . SER A 1 83 ? 15.706 -5.267 -19.006 1.00 94.81 83 SER A N 1
ATOM 678 C CA . SER A 1 83 ? 16.570 -6.203 -18.278 1.00 94.81 83 SER A CA 1
ATOM 679 C C . SER A 1 83 ? 17.358 -5.579 -17.109 1.00 94.81 83 SER A C 1
ATOM 681 O O . SER A 1 83 ? 18.594 -5.620 -17.070 1.00 94.81 83 SER A O 1
ATOM 683 N N . LEU A 1 84 ? 16.649 -5.044 -16.107 1.00 96.75 84 LEU A N 1
ATOM 684 C CA . LEU A 1 84 ? 17.229 -4.450 -14.892 1.00 96.75 84 LEU A CA 1
ATOM 685 C C . LEU A 1 84 ? 16.970 -5.322 -13.642 1.00 96.75 84 LEU A C 1
ATOM 687 O O . LEU A 1 84 ? 16.159 -4.954 -12.789 1.00 96.75 84 LEU A O 1
ATOM 691 N N . PRO A 1 85 ? 17.690 -6.446 -13.451 1.00 96.81 85 PRO A N 1
ATOM 692 C CA . PRO A 1 85 ? 17.374 -7.451 -12.424 1.00 96.81 85 PRO A CA 1
ATOM 693 C C . PRO A 1 85 ? 17.446 -6.925 -10.983 1.00 96.81 85 PRO A C 1
ATOM 695 O O . PRO A 1 85 ? 16.703 -7.382 -10.114 1.00 96.81 85 PRO A O 1
ATOM 698 N N . GLY A 1 86 ? 18.313 -5.941 -10.715 1.00 97.50 86 GLY A N 1
ATOM 699 C CA . GLY A 1 86 ? 18.360 -5.269 -9.414 1.00 97.50 86 GLY A CA 1
ATOM 700 C C . GLY A 1 86 ? 17.048 -4.550 -9.092 1.00 97.50 86 GLY A C 1
ATOM 701 O O . GLY A 1 86 ? 16.560 -4.644 -7.965 1.00 97.50 86 GLY A O 1
ATOM 702 N N . MET A 1 87 ? 16.440 -3.910 -10.097 1.00 97.69 87 MET A N 1
ATOM 703 C CA . MET A 1 87 ? 15.145 -3.258 -9.927 1.00 97.69 87 MET A CA 1
ATOM 704 C C . MET A 1 87 ? 13.991 -4.244 -9.869 1.00 97.69 87 MET A C 1
ATOM 706 O O . MET A 1 87 ? 13.092 -4.053 -9.056 1.00 97.69 87 MET A O 1
ATOM 710 N N . VAL A 1 88 ? 14.048 -5.328 -10.646 1.00 98.31 88 VAL A N 1
ATOM 711 C CA . VAL A 1 88 ? 13.066 -6.419 -10.556 1.00 98.31 88 VAL A CA 1
ATOM 712 C C . VAL A 1 88 ? 12.964 -6.917 -9.119 1.00 98.31 88 VAL A C 1
ATOM 714 O O . VAL A 1 88 ? 11.865 -6.942 -8.563 1.00 98.31 88 VAL A O 1
ATOM 717 N N . LYS A 1 89 ? 14.108 -7.246 -8.500 1.00 98.38 89 LYS A N 1
ATOM 718 C CA . LYS A 1 89 ? 14.166 -7.713 -7.112 1.00 98.38 89 LYS A CA 1
ATOM 719 C C . LYS A 1 89 ? 13.652 -6.654 -6.138 1.00 98.38 89 LYS A C 1
ATOM 721 O O . LYS A 1 89 ? 12.798 -6.969 -5.319 1.00 98.38 89 LYS A O 1
ATOM 726 N N . PHE A 1 90 ? 14.140 -5.416 -6.238 1.00 98.00 90 PHE A N 1
ATOM 727 C CA . PHE A 1 90 ? 13.708 -4.326 -5.359 1.00 98.00 90 PHE A CA 1
ATOM 728 C C . PHE A 1 90 ? 12.187 -4.135 -5.405 1.00 98.00 90 PHE A C 1
ATOM 730 O O . PHE A 1 90 ? 11.528 -4.183 -4.372 1.00 98.00 90 PHE A O 1
ATOM 737 N N . CYS A 1 91 ? 11.606 -3.974 -6.594 1.00 98.06 91 CYS A N 1
ATOM 738 C CA . CYS A 1 91 ? 10.168 -3.769 -6.735 1.00 98.06 91 CYS A CA 1
ATOM 739 C C . CYS A 1 91 ? 9.373 -5.005 -6.298 1.00 98.06 91 CYS A C 1
ATOM 741 O O . CYS A 1 91 ? 8.294 -4.871 -5.727 1.00 98.06 91 CYS A O 1
ATOM 743 N N . LYS A 1 92 ? 9.901 -6.214 -6.521 1.00 98.50 92 LYS A N 1
ATOM 744 C CA . LYS A 1 92 ? 9.249 -7.444 -6.071 1.00 98.50 92 LYS A CA 1
ATOM 745 C C . LYS A 1 92 ? 9.178 -7.532 -4.547 1.00 98.50 92 LYS A C 1
ATOM 747 O O . LYS A 1 92 ? 8.112 -7.845 -4.023 1.00 98.50 92 LYS A O 1
ATOM 752 N N . ASP A 1 93 ? 10.277 -7.222 -3.866 1.00 98.44 93 ASP A N 1
ATOM 753 C CA . ASP A 1 93 ? 10.347 -7.237 -2.405 1.00 98.44 93 ASP A CA 1
ATOM 754 C C . ASP A 1 93 ? 9.369 -6.214 -1.800 1.00 98.44 93 ASP A C 1
ATOM 756 O O . ASP A 1 93 ? 8.575 -6.583 -0.938 1.00 98.44 93 ASP A O 1
ATOM 760 N N . ASN A 1 94 ? 9.335 -4.979 -2.322 1.00 98.06 94 ASN A N 1
ATOM 761 C CA . ASN A 1 94 ? 8.381 -3.951 -1.873 1.00 98.06 94 ASN A CA 1
ATOM 762 C C . ASN A 1 94 ? 6.922 -4.359 -2.151 1.00 98.06 94 ASN A C 1
ATOM 764 O O . ASN A 1 94 ? 6.052 -4.207 -1.300 1.00 98.06 9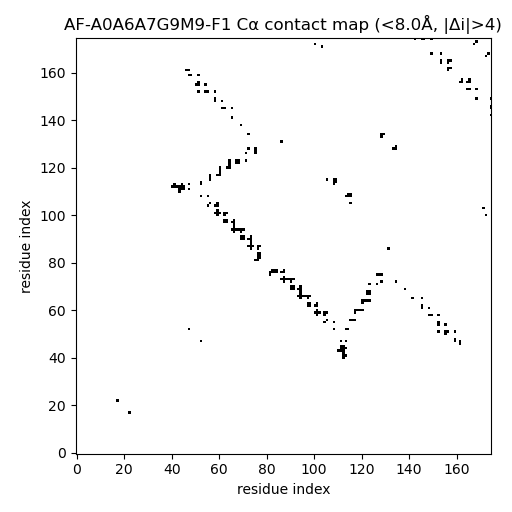4 ASN A O 1
ATOM 768 N N . SER A 1 95 ? 6.633 -4.963 -3.312 1.00 98.44 95 SER A N 1
ATOM 769 C CA . SER A 1 95 ? 5.291 -5.490 -3.606 1.00 98.44 95 SER A CA 1
ATOM 770 C C . SER A 1 95 ? 4.830 -6.510 -2.560 1.00 98.44 95 SER A C 1
ATOM 772 O O . SER A 1 95 ? 3.663 -6.511 -2.149 1.00 98.44 95 SER A O 1
ATOM 774 N N . ASP A 1 96 ? 5.732 -7.394 -2.135 1.00 98.44 96 ASP A N 1
ATOM 775 C CA . ASP A 1 96 ? 5.438 -8.418 -1.141 1.00 98.44 96 ASP A CA 1
ATOM 776 C C . ASP A 1 96 ? 5.336 -7.825 0.282 1.00 98.44 96 ASP A C 1
ATOM 778 O O . ASP A 1 96 ? 4.483 -8.274 1.056 1.00 98.44 96 ASP A O 1
ATOM 782 N N . GLU A 1 97 ? 6.123 -6.792 0.603 1.00 97.06 97 GLU A N 1
ATOM 783 C CA . GLU A 1 97 ? 6.051 -6.024 1.854 1.00 97.06 97 GLU A CA 1
ATOM 784 C C . GLU A 1 97 ? 4.705 -5.306 2.016 1.00 97.06 97 GLU A C 1
ATOM 786 O O . GLU A 1 97 ? 4.013 -5.548 3.011 1.00 97.06 97 GLU A O 1
ATOM 791 N N . GLU A 1 98 ? 4.250 -4.562 1.002 1.00 97.75 98 GLU A N 1
ATOM 792 C CA . GLU A 1 98 ? 2.965 -3.849 1.061 1.00 97.75 98 GLU A CA 1
ATOM 793 C C . GLU A 1 98 ? 1.769 -4.794 1.145 1.00 97.75 98 GLU A C 1
ATOM 795 O O . GLU A 1 98 ? 0.806 -4.5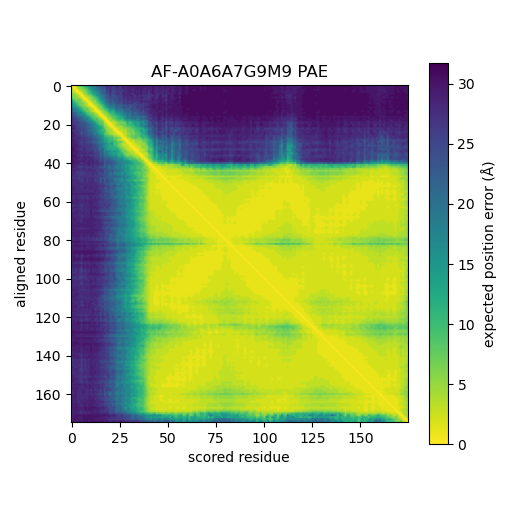81 1.891 1.00 97.75 98 GLU A O 1
ATOM 800 N N . ARG A 1 99 ? 1.845 -5.942 0.465 1.00 98.31 99 ARG A N 1
ATOM 801 C CA . ARG A 1 99 ? 0.837 -6.992 0.655 1.00 98.31 99 ARG A CA 1
ATOM 802 C C . ARG A 1 99 ? 0.848 -7.515 2.094 1.00 98.31 99 ARG A C 1
ATOM 804 O O . ARG A 1 99 ? -0.212 -7.833 2.640 1.00 98.31 99 ARG A O 1
ATOM 811 N N . GLY A 1 100 ? 2.020 -7.597 2.719 1.00 98.00 100 GLY A N 1
ATOM 812 C CA . GLY A 1 100 ? 2.173 -7.893 4.139 1.00 98.00 100 GLY A CA 1
ATOM 813 C C . GLY A 1 100 ? 1.530 -6.832 5.039 1.00 98.00 100 GLY A C 1
ATOM 814 O O . GLY A 1 100 ? 0.846 -7.192 6.002 1.00 98.00 100 GLY A O 1
ATOM 815 N N . HIS A 1 101 ? 1.676 -5.543 4.722 1.00 97.38 101 HIS A N 1
ATOM 816 C CA . HIS A 1 101 ? 1.007 -4.436 5.420 1.00 97.38 101 HIS A CA 1
ATOM 817 C C . HIS A 1 101 ? -0.515 -4.548 5.344 1.00 97.38 101 HIS A C 1
ATOM 819 O O . HIS A 1 101 ? -1.180 -4.579 6.388 1.00 97.38 101 HIS A O 1
ATOM 825 N N . ALA A 1 102 ? -1.065 -4.776 4.148 1.00 98.12 102 ALA A N 1
ATOM 826 C CA . ALA A 1 102 ? -2.493 -5.023 3.955 1.00 98.12 102 ALA A CA 1
ATOM 827 C C . ALA A 1 102 ? -3.002 -6.179 4.836 1.00 98.12 102 ALA A C 1
ATOM 829 O O . ALA A 1 102 ? -4.029 -6.067 5.509 1.00 98.12 102 ALA A O 1
ATOM 830 N N . GLN A 1 103 ? -2.267 -7.294 4.889 1.00 98.19 103 GLN A N 1
ATOM 831 C CA . GLN A 1 103 ? -2.634 -8.457 5.703 1.00 98.19 103 GLN A CA 1
ATOM 832 C C . GLN A 1 103 ? -2.584 -8.174 7.211 1.00 98.19 103 GLN A C 1
ATOM 834 O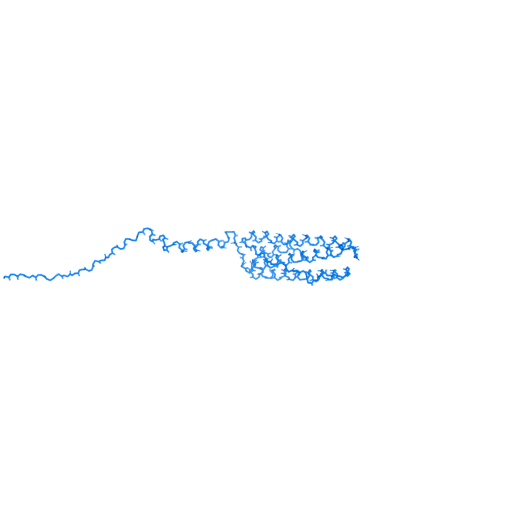 O . GLN A 1 103 ? -3.459 -8.638 7.952 1.00 98.19 103 GLN A O 1
ATOM 839 N N . LYS A 1 104 ? -1.594 -7.406 7.688 1.00 97.94 104 LYS A N 1
ATOM 840 C CA . LYS A 1 104 ? -1.523 -6.965 9.093 1.00 97.94 104 LYS A CA 1
ATOM 841 C C . LYS A 1 104 ? -2.751 -6.126 9.457 1.00 97.94 104 LYS A C 1
ATOM 843 O O . LYS A 1 104 ? -3.369 -6.391 10.490 1.00 97.94 104 LYS A O 1
ATOM 848 N N . LEU A 1 105 ? -3.136 -5.181 8.596 1.00 98.25 105 LEU A N 1
ATOM 849 C CA . LEU A 1 105 ? -4.326 -4.342 8.770 1.00 98.25 105 LEU A CA 1
ATOM 850 C C . LEU A 1 105 ? -5.617 -5.170 8.769 1.00 98.25 105 LEU A C 1
ATOM 852 O O . LEU A 1 105 ? -6.447 -5.009 9.659 1.00 98.25 105 LEU A O 1
ATOM 856 N N . MET A 1 106 ? -5.770 -6.124 7.847 1.00 98.50 106 MET A N 1
ATOM 857 C CA . MET A 1 106 ? -6.913 -7.050 7.826 1.00 98.50 106 MET A CA 1
ATOM 858 C C . MET A 1 106 ? -7.017 -7.869 9.119 1.00 98.50 106 MET A C 1
ATOM 860 O O . MET A 1 106 ? -8.097 -8.023 9.696 1.00 98.50 106 MET A O 1
ATOM 864 N N . LYS A 1 107 ? -5.889 -8.390 9.614 1.00 98.06 107 LYS A N 1
ATOM 865 C CA . LYS A 1 107 ? -5.853 -9.132 10.880 1.00 98.06 107 LYS A CA 1
ATOM 866 C C . LYS A 1 107 ? -6.254 -8.242 12.056 1.00 98.06 107 LYS A C 1
ATOM 868 O O . LYS A 1 107 ? -6.990 -8.696 12.931 1.00 98.06 107 LYS A O 1
ATOM 873 N N . TYR A 1 108 ? -5.791 -6.996 12.062 1.00 97.69 108 TYR A N 1
ATOM 874 C CA . TYR A 1 108 ? -6.152 -6.003 13.065 1.00 97.69 108 TYR A CA 1
ATOM 875 C C . TYR A 1 108 ? -7.644 -5.637 13.018 1.00 97.69 108 TYR A C 1
ATOM 877 O O . TYR A 1 108 ? -8.316 -5.645 14.046 1.00 97.69 108 TYR A O 1
ATOM 885 N N . GLN A 1 109 ? -8.196 -5.409 11.824 1.00 98.06 109 GLN A N 1
ATOM 886 C CA . GLN A 1 109 ? -9.620 -5.134 11.607 1.00 98.06 109 GLN A CA 1
ATOM 887 C C . GLN A 1 109 ? -10.494 -6.212 12.263 1.00 98.06 109 GLN A C 1
ATOM 889 O O . GLN A 1 109 ? -11.392 -5.914 13.052 1.00 98.06 109 GLN A O 1
ATOM 894 N N . ASN A 1 110 ? -10.181 -7.484 11.997 1.00 97.38 110 ASN A N 1
ATOM 895 C CA . ASN A 1 110 ? -10.911 -8.609 12.573 1.00 97.38 110 ASN A CA 1
ATOM 896 C C . ASN A 1 110 ? -10.712 -8.725 14.092 1.00 97.38 110 ASN A C 1
ATOM 898 O O . ASN A 1 110 ? -11.665 -9.059 14.796 1.00 97.38 110 ASN A O 1
ATOM 902 N N . SER A 1 111 ? -9.517 -8.433 14.622 1.00 96.88 111 SER A N 1
ATOM 903 C CA . SER A 1 111 ? -9.262 -8.513 16.069 1.00 96.88 111 SER A CA 1
ATOM 904 C C . SER A 1 111 ? -9.994 -7.434 16.871 1.00 96.88 111 SER A C 1
ATOM 906 O O . SER A 1 111 ? -10.336 -7.670 18.026 1.00 96.88 111 SER A O 1
ATOM 908 N N . ARG A 1 112 ? -10.296 -6.281 16.259 1.00 97.50 112 ARG A N 1
ATOM 909 C CA . ARG A 1 112 ? -11.116 -5.206 16.850 1.00 97.50 112 ARG A CA 1
ATOM 910 C C . ARG A 1 112 ? -12.622 -5.411 16.682 1.00 97.50 112 ARG A C 1
ATOM 912 O O . ARG A 1 112 ? -13.409 -4.580 17.129 1.00 97.50 112 ARG A O 1
ATOM 919 N N . GLY A 1 113 ? -13.042 -6.505 16.043 1.00 96.25 113 GLY A N 1
ATOM 920 C CA . GLY A 1 113 ? -14.447 -6.777 15.752 1.00 96.25 113 GLY A CA 1
ATOM 921 C C . GLY A 1 113 ? -15.015 -5.987 14.573 1.00 96.25 113 GLY A C 1
ATOM 922 O O . GLY A 1 113 ? -16.236 -5.978 14.411 1.00 96.25 113 GLY A O 1
ATOM 923 N N . GLY A 1 114 ? -14.164 -5.363 13.757 1.00 96.69 114 GLY A N 1
ATOM 924 C CA . GLY A 1 114 ? -14.554 -4.761 12.486 1.00 96.69 114 GLY A CA 1
ATOM 925 C C . GLY A 1 114 ? -14.851 -5.804 11.406 1.00 96.69 114 GLY A C 1
ATOM 926 O O . GLY A 1 114 ? -14.798 -7.021 11.626 1.00 96.69 114 GLY A O 1
ATOM 927 N N . ARG A 1 115 ? -15.192 -5.324 10.217 1.00 97.06 115 ARG A N 1
ATOM 928 C CA . ARG A 1 115 ? -15.474 -6.098 9.014 1.00 97.06 115 ARG A CA 1
ATOM 929 C C . ARG A 1 115 ? -14.588 -5.600 7.887 1.00 97.06 115 ARG A C 1
ATOM 931 O O . ARG A 1 115 ? -14.519 -4.407 7.594 1.00 97.06 115 ARG A O 1
ATOM 938 N N . ILE A 1 116 ? -13.907 -6.546 7.253 1.00 98.06 116 ILE A N 1
ATOM 939 C CA . ILE A 1 116 ? -13.112 -6.272 6.062 1.00 98.06 116 ILE A CA 1
ATOM 940 C C . ILE A 1 116 ? -14.068 -6.120 4.881 1.00 98.06 116 ILE A C 1
ATOM 942 O O . ILE A 1 116 ? -14.833 -7.037 4.578 1.00 98.06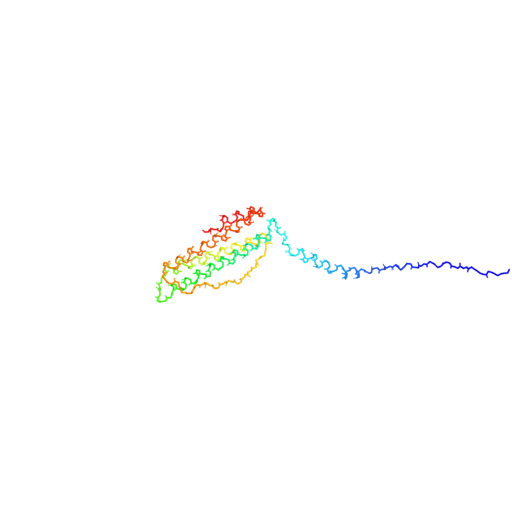 116 ILE A O 1
ATOM 946 N N . VAL A 1 117 ? -13.994 -4.979 4.204 1.00 97.31 117 VAL A N 1
ATOM 947 C CA . VAL A 1 117 ? -14.730 -4.707 2.966 1.00 97.31 117 VAL A CA 1
ATOM 948 C C . VAL A 1 117 ? -13.706 -4.436 1.872 1.00 97.31 117 VAL A C 1
ATOM 950 O O . VAL A 1 117 ? -13.199 -3.324 1.747 1.00 97.31 117 VAL A O 1
ATOM 953 N N . LEU A 1 118 ? -13.369 -5.474 1.104 1.00 97.38 118 LEU A N 1
ATOM 954 C CA . LEU A 1 118 ? -12.430 -5.347 -0.010 1.00 97.38 118 LEU A CA 1
ATOM 955 C C . LEU A 1 118 ? -13.087 -4.603 -1.171 1.00 97.38 118 LEU A C 1
ATOM 957 O O . LEU A 1 118 ? -14.232 -4.879 -1.533 1.00 97.38 118 LEU A O 1
ATOM 961 N N . GLN A 1 119 ? -12.338 -3.676 -1.756 1.00 97.00 119 GLN A N 1
ATOM 962 C CA . GLN A 1 119 ? -12.754 -2.902 -2.917 1.00 97.00 119 GLN A CA 1
ATOM 963 C C . GLN A 1 119 ? -11.971 -3.330 -4.157 1.00 97.00 119 GLN A C 1
ATOM 965 O O . GLN A 1 119 ? -11.044 -4.138 -4.092 1.00 97.00 119 GLN A O 1
ATOM 970 N N . ALA A 1 120 ? -12.379 -2.801 -5.309 1.00 98.06 120 ALA A N 1
ATOM 971 C CA . ALA A 1 120 ? -11.598 -2.951 -6.522 1.00 98.06 120 ALA A CA 1
ATOM 972 C C . ALA A 1 120 ? -10.250 -2.236 -6.354 1.00 98.06 120 ALA A C 1
ATOM 974 O O . ALA A 1 120 ? -10.202 -1.052 -6.017 1.00 98.06 120 ALA A O 1
ATOM 975 N N . ILE A 1 121 ? -9.169 -2.957 -6.636 1.00 98.12 121 ILE A N 1
ATOM 976 C CA . ILE A 1 121 ? -7.835 -2.373 -6.720 1.00 98.12 121 ILE A CA 1
ATOM 977 C C . ILE A 1 121 ? -7.726 -1.741 -8.106 1.00 98.12 121 ILE A C 1
ATOM 979 O O . ILE A 1 121 ? -7.867 -2.432 -9.119 1.00 98.12 121 ILE A O 1
ATOM 983 N N . ALA A 1 122 ? -7.528 -0.425 -8.157 1.00 96.44 122 ALA A N 1
ATOM 984 C CA . ALA A 1 122 ? -7.352 0.275 -9.421 1.00 96.44 122 ALA A CA 1
ATOM 985 C C . ALA A 1 122 ? -6.103 -0.242 -10.149 1.00 96.44 122 ALA A C 1
ATOM 987 O O . ALA A 1 122 ? -5.102 -0.593 -9.523 1.00 96.44 122 ALA A O 1
ATOM 988 N N . ALA A 1 123 ? -6.153 -0.273 -11.481 1.00 96.50 123 ALA A N 1
ATOM 989 C CA . ALA A 1 123 ? -4.950 -0.520 -12.263 1.00 96.50 123 ALA A CA 1
ATOM 990 C C . ALA A 1 123 ? -3.923 0.604 -12.011 1.00 96.50 123 ALA A C 1
ATOM 992 O O . ALA A 1 123 ? -4.333 1.759 -11.850 1.00 96.50 123 ALA A O 1
ATOM 993 N N . PRO A 1 124 ? -2.612 0.302 -12.008 1.00 95.44 124 PRO A N 1
ATOM 994 C CA . PRO A 1 124 ? -1.573 1.323 -11.946 1.00 95.44 124 PRO A CA 1
ATOM 995 C C . PRO A 1 124 ? -1.766 2.378 -13.040 1.00 95.44 124 PRO A C 1
ATOM 997 O O . PRO A 1 124 ? -2.088 2.049 -14.185 1.00 95.44 124 PRO A O 1
ATOM 1000 N N . THR A 1 125 ? -1.553 3.648 -12.691 1.00 90.19 125 THR A N 1
ATOM 1001 C CA . THR A 1 125 ? -1.729 4.792 -13.604 1.00 90.19 125 THR A CA 1
ATOM 1002 C C . THR A 1 125 ? -0.774 4.762 -14.797 1.00 90.19 125 THR A C 1
ATOM 1004 O O . THR A 1 125 ? -1.076 5.348 -15.836 1.00 90.19 125 THR A O 1
ATOM 1007 N N . MET A 1 126 ? 0.355 4.065 -14.664 1.00 90.81 126 MET A N 1
ATOM 1008 C CA . MET A 1 126 ? 1.351 3.864 -15.711 1.00 90.81 126 MET A CA 1
ATOM 1009 C C . MET A 1 126 ? 1.575 2.368 -15.939 1.00 90.81 126 MET A C 1
ATOM 1011 O O . MET A 1 126 ? 1.524 1.559 -15.014 1.00 90.81 126 MET A O 1
ATOM 1015 N N . GLN A 1 127 ? 1.805 2.011 -17.200 1.00 91.12 127 GLN A N 1
ATOM 1016 C CA . GLN A 1 127 ? 2.143 0.647 -17.631 1.00 91.12 127 GLN A CA 1
ATOM 1017 C C . GLN A 1 127 ? 3.569 0.571 -18.197 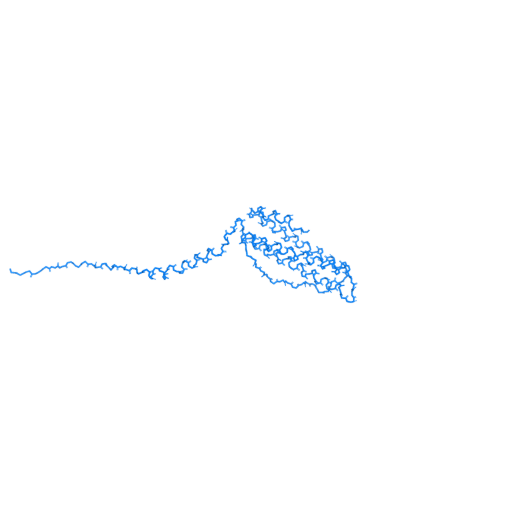1.00 91.12 127 GLN A C 1
ATOM 1019 O O . GLN A 1 127 ? 4.166 -0.499 -18.245 1.00 91.12 127 GLN A O 1
ATOM 1024 N N . GLU A 1 128 ? 4.114 1.724 -18.586 1.00 95.19 128 GLU A N 1
ATOM 1025 C CA . GLU A 1 128 ? 5.474 1.902 -19.079 1.00 95.19 128 GLU A CA 1
ATOM 1026 C C . GLU A 1 128 ? 6.176 2.869 -18.121 1.00 95.19 128 GLU A C 1
ATOM 1028 O O . GLU A 1 128 ? 5.740 4.013 -17.973 1.00 95.19 128 GLU A O 1
ATOM 1033 N N . TRP A 1 129 ? 7.215 2.397 -17.429 1.00 94.81 129 TRP A N 1
ATOM 1034 C CA . TRP A 1 129 ? 7.821 3.125 -16.304 1.00 94.81 129 TRP A CA 1
ATOM 1035 C C . TRP A 1 129 ? 9.093 3.895 -16.660 1.00 94.81 129 TRP A C 1
ATOM 1037 O O . TRP A 1 129 ? 9.615 4.613 -15.818 1.00 94.81 129 TRP A O 1
ATOM 1047 N N . GLY A 1 130 ? 9.582 3.783 -17.896 1.00 94.94 130 GLY A N 1
ATOM 1048 C CA . GLY A 1 130 ? 10.767 4.498 -18.362 1.00 94.94 130 GLY A CA 1
ATOM 1049 C C . GLY A 1 130 ? 12.070 3.9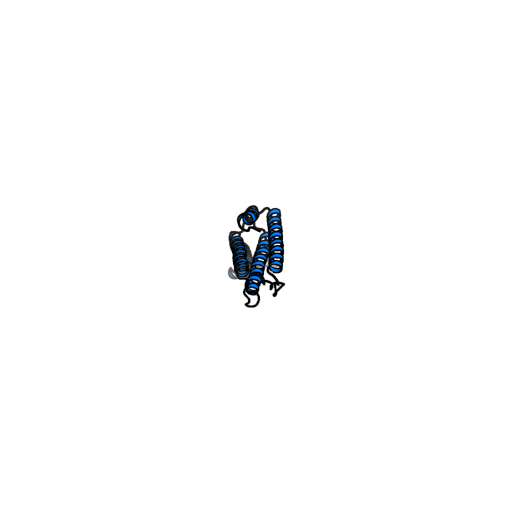31 -17.800 1.00 94.94 130 GLY A C 1
ATOM 1050 O O . GLY A 1 130 ? 12.295 2.718 -17.815 1.00 94.94 130 GLY A O 1
ATOM 1051 N N . SER A 1 131 ? 12.963 4.822 -17.376 1.00 95.62 131 SER A N 1
ATOM 1052 C CA . SER A 1 131 ? 14.251 4.468 -16.783 1.00 95.62 131 SER A CA 1
ATOM 1053 C C . SER A 1 131 ? 14.118 4.115 -15.300 1.00 95.62 131 SER A C 1
ATOM 1055 O O . SER A 1 131 ? 13.137 4.464 -14.650 1.00 95.62 131 SER A O 1
ATOM 1057 N N . ALA A 1 132 ? 15.158 3.507 -14.721 1.00 95.19 132 ALA A N 1
ATOM 1058 C CA . ALA A 1 132 ? 15.203 3.238 -13.281 1.00 95.19 132 ALA A CA 1
ATOM 1059 C C . ALA A 1 132 ? 14.974 4.497 -12.420 1.00 95.19 132 ALA A C 1
ATOM 1061 O O . ALA A 1 132 ? 14.366 4.407 -11.356 1.00 95.19 132 ALA A O 1
ATOM 1062 N N . LEU A 1 133 ? 15.439 5.669 -12.875 1.00 96.62 133 LEU A N 1
ATOM 1063 C CA . LEU A 1 133 ? 15.218 6.934 -12.170 1.00 96.62 133 LEU A CA 1
ATOM 1064 C C . LEU A 1 133 ? 13.732 7.304 -12.147 1.00 96.62 133 LEU A C 1
ATOM 1066 O O . LEU A 1 133 ? 13.225 7.692 -11.097 1.00 96.62 133 LEU A O 1
ATOM 1070 N N . ASP A 1 134 ? 13.043 7.143 -13.275 1.00 96.06 134 ASP A N 1
ATOM 1071 C CA . ASP A 1 134 ? 11.617 7.451 -13.405 1.00 96.06 134 ASP A CA 1
ATOM 1072 C C . ASP A 1 134 ? 10.783 6.523 -12.508 1.00 96.06 134 ASP A C 1
ATOM 1074 O O . ASP A 1 134 ? 9.930 6.986 -11.748 1.00 96.06 134 ASP A O 1
ATOM 1078 N N . GLY A 1 135 ? 11.086 5.218 -12.496 1.00 96.12 135 GLY A N 1
ATOM 1079 C CA . GLY A 1 135 ? 10.403 4.281 -11.601 1.00 96.12 135 GLY A CA 1
ATOM 1080 C C . GLY A 1 135 ? 10.677 4.534 -10.120 1.00 96.12 135 GLY A C 1
ATOM 1081 O O . GLY A 1 135 ? 9.765 4.392 -9.312 1.00 96.12 135 GLY A O 1
ATOM 1082 N N . LEU A 1 136 ? 11.891 4.948 -9.742 1.00 96.62 136 LEU A N 1
ATOM 1083 C CA . LEU A 1 136 ? 12.192 5.326 -8.356 1.00 96.62 136 LEU A CA 1
ATOM 1084 C C . LEU A 1 136 ? 11.488 6.626 -7.943 1.00 96.62 136 LEU A C 1
ATOM 1086 O O . LEU A 1 136 ? 11.057 6.744 -6.799 1.00 96.62 136 LEU A O 1
ATOM 1090 N N . GLN A 1 137 ? 11.331 7.589 -8.854 1.00 97.50 137 GLN A N 1
ATOM 1091 C CA . GLN A 1 137 ? 10.534 8.792 -8.599 1.00 97.50 137 GLN A CA 1
ATOM 1092 C C . GLN A 1 137 ? 9.051 8.456 -8.419 1.00 97.50 137 GLN A C 1
ATOM 1094 O O . GLN A 1 137 ? 8.417 8.983 -7.506 1.00 97.50 137 GLN A O 1
ATOM 1099 N N . ALA A 1 138 ? 8.515 7.550 -9.240 1.00 96.12 138 ALA A N 1
ATOM 1100 C CA . ALA A 1 138 ? 7.147 7.066 -9.096 1.00 96.12 138 ALA A CA 1
ATOM 1101 C C . ALA A 1 138 ? 6.940 6.301 -7.779 1.00 96.12 138 ALA A C 1
ATOM 1103 O O . ALA A 1 138 ? 5.946 6.534 -7.095 1.00 96.12 138 ALA A O 1
ATOM 1104 N N . ALA A 1 139 ? 7.894 5.446 -7.393 1.00 95.81 139 ALA A N 1
ATOM 1105 C CA . ALA A 1 139 ? 7.883 4.754 -6.106 1.00 95.81 139 ALA A CA 1
ATOM 1106 C C . ALA A 1 139 ? 7.901 5.750 -4.936 1.00 95.81 139 ALA A C 1
ATOM 1108 O O . ALA A 1 139 ? 7.050 5.680 -4.061 1.00 95.81 139 ALA A O 1
ATOM 1109 N N . LEU A 1 140 ? 8.790 6.749 -4.962 1.00 96.81 140 LEU A N 1
ATOM 1110 C CA . LEU A 1 140 ? 8.845 7.786 -3.928 1.00 96.81 140 LEU A CA 1
ATOM 1111 C C . LEU A 1 140 ? 7.521 8.553 -3.790 1.00 96.81 140 LEU A C 1
ATOM 1113 O O . LEU A 1 140 ? 7.126 8.921 -2.685 1.00 96.81 140 LEU A O 1
ATOM 1117 N N . GLU A 1 141 ? 6.852 8.840 -4.902 1.00 96.88 141 GLU A N 1
ATOM 1118 C CA . GLU A 1 141 ? 5.562 9.523 -4.870 1.00 96.88 141 GLU A CA 1
ATOM 1119 C C . GLU A 1 141 ? 4.442 8.619 -4.338 1.00 96.88 141 GLU A C 1
ATOM 1121 O O . GLU A 1 141 ? 3.589 9.083 -3.583 1.00 96.88 141 GLU A O 1
ATOM 1126 N N . LEU A 1 142 ? 4.473 7.325 -4.667 1.00 96.50 142 LEU A N 1
ATOM 1127 C CA . LEU A 1 142 ? 3.576 6.327 -4.089 1.00 96.50 142 LEU A CA 1
ATOM 1128 C C . LEU A 1 142 ? 3.755 6.233 -2.567 1.00 96.50 142 LEU A C 1
ATOM 1130 O O . LEU A 1 142 ? 2.760 6.316 -1.850 1.00 96.50 142 LEU A O 1
ATOM 1134 N N . GLU A 1 143 ? 4.993 6.158 -2.073 1.00 96.44 143 GLU A N 1
ATOM 1135 C CA . GLU A 1 143 ? 5.280 6.102 -0.630 1.00 96.44 143 GLU A CA 1
ATOM 1136 C C . GLU A 1 143 ? 4.748 7.329 0.112 1.00 96.44 143 GLU A C 1
ATOM 1138 O O . GLU A 1 143 ? 4.109 7.221 1.157 1.00 96.44 143 GLU A O 1
ATOM 1143 N N . LYS A 1 144 ? 4.910 8.530 -0.460 1.00 96.56 144 LYS A N 1
ATOM 1144 C CA . LYS A 1 144 ? 4.332 9.749 0.128 1.00 96.56 144 LYS A CA 1
ATOM 1145 C C . LYS A 1 144 ? 2.811 9.674 0.238 1.00 96.56 144 LYS A C 1
ATOM 1147 O O . LYS A 1 144 ? 2.258 10.155 1.225 1.00 96.56 144 LYS A O 1
ATOM 1152 N N . GLN A 1 145 ? 2.137 9.096 -0.755 1.00 96.62 145 GLN A N 1
ATOM 1153 C CA . GLN A 1 145 ? 0.682 8.933 -0.738 1.00 96.62 145 GLN A CA 1
ATOM 1154 C C . GLN A 1 145 ? 0.239 7.908 0.310 1.00 96.62 145 GLN A C 1
ATOM 1156 O O . GLN A 1 145 ? -0.708 8.177 1.052 1.00 96.62 145 GLN A O 1
ATOM 1161 N N . VAL A 1 146 ? 0.930 6.767 0.402 1.00 96.44 146 VAL A N 1
ATOM 1162 C CA . VAL A 1 146 ? 0.681 5.741 1.428 1.00 96.44 146 VAL A CA 1
ATOM 1163 C C . VAL A 1 146 ? 0.867 6.343 2.819 1.00 96.44 146 VAL A C 1
ATOM 1165 O O . VAL A 1 146 ? -0.050 6.283 3.641 1.00 96.44 146 VAL A O 1
ATOM 1168 N N . ASN A 1 147 ? 1.991 7.021 3.052 1.00 95.50 147 ASN A N 1
ATOM 1169 C CA . ASN A 1 147 ? 2.297 7.657 4.327 1.00 95.50 147 ASN A CA 1
ATOM 1170 C C . ASN A 1 147 ? 1.293 8.766 4.686 1.00 95.50 147 ASN A C 1
ATOM 1172 O O . ASN A 1 147 ? 0.834 8.835 5.823 1.00 95.50 147 ASN A O 1
ATOM 1176 N N . GLN A 1 148 ? 0.873 9.603 3.731 1.00 96.88 148 GLN A N 1
ATOM 1177 C CA . GLN A 1 148 ? -0.174 10.596 3.996 1.00 96.88 148 GLN A CA 1
ATOM 1178 C C . GLN A 1 148 ? -1.497 9.927 4.400 1.00 96.88 148 GLN A C 1
ATOM 1180 O O . GLN A 1 148 ? -2.151 10.378 5.338 1.00 96.88 148 GLN A O 1
ATOM 1185 N N . SER A 1 149 ? -1.868 8.820 3.752 1.00 96.88 149 SER A N 1
ATOM 1186 C CA . SER A 1 149 ? -3.059 8.047 4.122 1.00 96.88 149 SER A CA 1
ATOM 1187 C C . SER A 1 149 ? -2.941 7.431 5.527 1.00 96.88 149 SER A C 1
ATOM 1189 O O . SER A 1 149 ? -3.923 7.422 6.276 1.00 96.88 149 SER A O 1
ATOM 1191 N N . LEU A 1 150 ? -1.743 6.995 5.938 1.00 96.12 150 LEU A N 1
ATOM 1192 C CA . LEU A 1 150 ? -1.473 6.539 7.308 1.00 96.12 150 LEU A CA 1
ATOM 1193 C C . LEU A 1 150 ? -1.612 7.668 8.335 1.00 96.12 150 LEU A C 1
ATOM 1195 O O . LEU A 1 150 ? -2.205 7.451 9.394 1.00 96.12 150 LEU A O 1
ATOM 1199 N N . LEU A 1 151 ? -1.120 8.871 8.029 1.00 96.19 151 LEU A N 1
ATOM 1200 C CA . LEU A 1 151 ? -1.278 10.046 8.894 1.00 96.19 151 LEU A CA 1
ATOM 1201 C C . LEU A 1 151 ? -2.753 10.435 9.061 1.00 96.19 151 LEU A C 1
ATOM 1203 O O . LEU A 1 151 ? -3.192 10.721 10.176 1.00 96.19 151 LEU A O 1
ATOM 1207 N N . ASP A 1 152 ? -3.538 10.387 7.985 1.00 97.31 152 ASP A N 1
ATOM 1208 C CA . ASP A 1 152 ? -4.978 10.662 8.028 1.00 97.31 152 ASP A CA 1
ATOM 1209 C C . ASP A 1 152 ? -5.727 9.615 8.881 1.00 97.31 152 ASP A C 1
ATOM 1211 O O . ASP A 1 152 ? -6.615 9.945 9.678 1.00 97.31 152 ASP A O 1
ATOM 1215 N N . LEU A 1 153 ? -5.347 8.337 8.759 1.00 97.38 153 LEU A N 1
ATOM 1216 C CA . LEU A 1 153 ? -5.874 7.246 9.582 1.00 97.38 153 LEU A CA 1
ATOM 1217 C C . LEU A 1 153 ? -5.485 7.412 11.061 1.00 97.38 153 LEU A C 1
ATOM 1219 O O . LEU A 1 153 ? -6.334 7.240 11.939 1.00 97.38 153 LEU A O 1
ATOM 1223 N N . HIS A 1 154 ? -4.237 7.785 11.348 1.00 96.81 154 HIS A N 1
ATOM 1224 C CA . HIS A 1 154 ? -3.773 8.074 12.708 1.00 96.81 154 HIS A CA 1
ATOM 1225 C C . HIS A 1 154 ? -4.544 9.248 13.319 1.00 96.81 154 HIS A C 1
ATOM 1227 O O . HIS A 1 154 ? -5.034 9.144 14.444 1.00 96.81 154 HIS A O 1
ATOM 1233 N N . SER A 1 155 ? -4.765 10.315 12.547 1.00 97.31 155 SER A N 1
ATOM 1234 C CA . SER A 1 155 ? -5.592 11.451 12.960 1.00 97.31 155 SER A CA 1
ATOM 1235 C C . SER A 1 155 ? -7.027 11.025 13.286 1.00 97.31 155 SER A C 1
ATOM 1237 O O . SER A 1 155 ? -7.537 11.370 14.353 1.00 97.31 155 SER A O 1
ATOM 1239 N N . THR A 1 156 ? -7.644 10.196 12.433 1.00 97.81 156 THR A N 1
ATOM 1240 C CA . THR A 1 156 ? -8.990 9.635 12.663 1.00 97.81 156 THR A CA 1
ATOM 1241 C C . THR A 1 156 ? -9.050 8.852 13.979 1.00 97.81 156 THR A C 1
ATOM 1243 O O . THR A 1 156 ? -9.963 9.047 14.784 1.00 97.81 156 THR A O 1
ATOM 1246 N N . ALA A 1 157 ? -8.050 8.005 14.236 1.00 96.94 157 ALA A N 1
ATOM 1247 C CA . ALA A 1 157 ? -7.932 7.245 15.477 1.00 96.94 157 ALA A CA 1
ATOM 1248 C C . ALA A 1 157 ? -7.770 8.155 16.706 1.00 96.94 157 ALA A C 1
ATOM 1250 O O . ALA A 1 157 ? -8.391 7.920 17.746 1.00 96.94 157 ALA A O 1
ATOM 1251 N N . GLY A 1 158 ? -6.977 9.222 16.576 1.00 96.06 158 GLY A N 1
ATOM 1252 C CA . GLY A 1 158 ? -6.791 10.238 17.608 1.00 96.06 158 GLY A CA 1
ATOM 1253 C C . GLY A 1 158 ? -8.089 10.972 17.947 1.00 96.06 158 GLY A C 1
ATOM 1254 O O . GLY A 1 158 ? -8.442 11.082 19.121 1.00 96.06 158 GLY A O 1
ATOM 1255 N N . THR A 1 159 ? -8.853 11.406 16.940 1.00 97.25 159 THR A N 1
ATOM 1256 C CA . THR A 1 159 ? -10.172 12.035 17.133 1.00 97.25 159 THR A CA 1
ATOM 1257 C C . THR A 1 159 ? -11.168 11.082 17.793 1.00 97.25 159 THR A C 1
ATOM 1259 O O . THR A 1 159 ? -11.914 11.495 18.680 1.00 97.25 159 THR A O 1
ATOM 1262 N N . ALA A 1 160 ? -11.142 9.798 17.429 1.00 96.12 160 ALA A N 1
ATOM 1263 C CA . ALA A 1 160 ? -11.971 8.765 18.047 1.00 96.12 160 ALA A CA 1
ATOM 1264 C C . ALA A 1 160 ? -11.504 8.350 19.457 1.00 96.12 160 ALA A C 1
ATOM 1266 O O . ALA A 1 160 ? -12.169 7.537 20.097 1.00 96.12 160 ALA A O 1
ATOM 1267 N N . SER A 1 161 ? -10.387 8.900 19.957 1.00 96.50 161 SER A N 1
ATOM 1268 C CA . SER A 1 161 ? -9.769 8.503 21.229 1.00 96.50 161 SER A CA 1
ATOM 1269 C C . SER A 1 161 ? -9.506 6.989 21.306 1.00 96.50 161 SER A C 1
ATOM 1271 O O . SER A 1 161 ? -9.804 6.343 22.315 1.00 96.50 161 SER A O 1
ATOM 1273 N N . ASP A 1 162 ? -8.956 6.410 20.232 1.00 97.25 162 ASP A N 1
ATOM 1274 C CA . ASP A 1 162 ? -8.588 4.993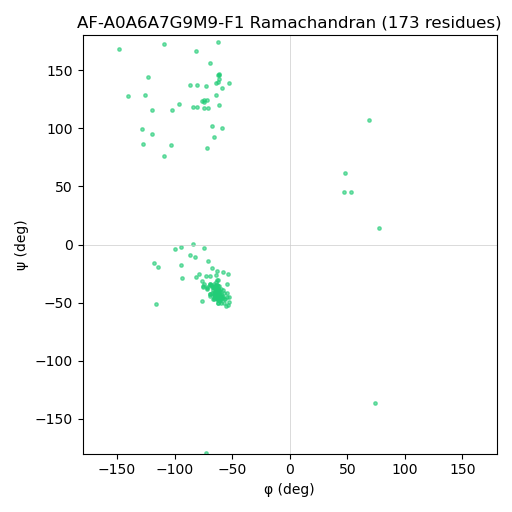 20.147 1.00 97.25 162 ASP A CA 1
ATOM 1275 C C . ASP A 1 162 ? -7.064 4.790 20.301 1.00 97.25 162 ASP A C 1
ATOM 1277 O O . ASP A 1 162 ? -6.339 4.689 19.305 1.00 97.25 162 ASP A O 1
ATOM 1281 N N . PRO A 1 163 ? -6.547 4.684 21.542 1.00 95.75 163 PRO A N 1
ATOM 1282 C CA . PRO A 1 163 ? -5.115 4.508 21.787 1.00 95.75 163 PRO A CA 1
ATOM 1283 C C . PRO A 1 163 ? -4.578 3.150 21.315 1.00 95.75 163 PRO A C 1
ATOM 1285 O O . PRO A 1 163 ? -3.373 2.983 21.135 1.00 95.75 163 PRO A O 1
ATOM 1288 N N . HIS A 1 164 ? -5.449 2.151 21.141 1.00 96.25 164 HIS A N 1
ATOM 1289 C CA . HIS A 1 164 ? -5.034 0.841 20.650 1.00 96.25 164 HIS A CA 1
ATOM 1290 C C . HIS A 1 164 ? -4.781 0.882 19.138 1.00 96.25 164 HIS A C 1
ATOM 1292 O O . HIS A 1 164 ? -3.933 0.144 18.632 1.00 96.25 164 HIS A O 1
ATOM 1298 N N . LEU A 1 165 ? -5.510 1.724 18.400 1.00 96.25 165 LEU A N 1
ATOM 1299 C CA . LEU A 1 165 ? -5.277 1.945 16.975 1.00 96.25 165 LEU A CA 1
ATOM 1300 C C . LEU A 1 165 ? -4.059 2.825 16.724 1.00 96.25 165 LEU A C 1
ATOM 1302 O O . LEU A 1 165 ? -3.193 2.402 15.965 1.00 96.25 165 LEU A O 1
ATOM 1306 N N . THR A 1 166 ? -3.923 3.966 17.400 1.00 95.38 166 THR A N 1
ATOM 1307 C CA . THR A 1 166 ? -2.745 4.835 17.212 1.00 95.38 166 THR A CA 1
ATOM 1308 C C . THR A 1 166 ? -1.438 4.083 17.471 1.00 95.38 166 THR A C 1
ATOM 1310 O O . THR A 1 166 ? -0.556 4.070 16.616 1.00 95.38 166 THR A O 1
ATOM 1313 N N . LYS A 1 167 ? -1.362 3.334 18.579 1.00 94.88 167 LYS A N 1
ATOM 1314 C CA . LYS A 1 167 ? -0.196 2.503 18.907 1.00 94.88 167 LYS A CA 1
ATOM 1315 C C . LYS A 1 167 ? 0.081 1.421 17.860 1.00 94.88 167 LYS A C 1
ATOM 1317 O O . LYS A 1 167 ? 1.233 1.145 17.540 1.00 94.88 167 LYS A O 1
ATOM 1322 N N . PHE A 1 168 ? -0.964 0.772 17.345 1.00 95.56 168 PHE A N 1
ATOM 1323 C CA . PHE A 1 168 ? -0.797 -0.259 16.322 1.00 95.56 168 PHE A CA 1
ATOM 1324 C C . PHE A 1 168 ? -0.175 0.310 15.042 1.00 95.56 168 PHE A C 1
ATOM 1326 O O . PHE A 1 168 ? 0.718 -0.324 14.481 1.00 95.56 168 PHE A O 1
ATOM 1333 N N . LEU A 1 169 ? -0.625 1.491 14.610 1.00 94.25 169 LEU A N 1
ATOM 1334 C CA . LEU A 1 169 ? -0.103 2.158 13.418 1.00 94.25 169 LEU A CA 1
ATOM 1335 C C . LEU A 1 169 ? 1.378 2.509 13.593 1.00 94.25 169 LEU A C 1
ATOM 1337 O O . LEU A 1 169 ? 2.179 2.167 12.735 1.00 94.25 169 LEU A O 1
ATOM 1341 N N . GLU A 1 170 ? 1.749 3.075 14.742 1.00 90.19 170 GLU A N 1
ATOM 1342 C CA . GLU A 1 170 ? 3.132 3.463 15.057 1.00 90.19 170 GLU A CA 1
ATOM 1343 C C . GLU A 1 170 ? 4.109 2.274 15.122 1.00 90.19 170 GLU A C 1
ATOM 1345 O O . GLU A 1 170 ? 5.275 2.406 14.759 1.00 90.19 170 GLU A O 1
ATOM 1350 N N . GLU A 1 171 ? 3.665 1.104 15.594 1.00 87.00 171 GLU A N 1
ATOM 1351 C CA . GLU A 1 171 ? 4.549 -0.052 15.811 1.00 87.00 171 GLU A CA 1
ATOM 1352 C C . GLU A 1 171 ? 4.622 -1.031 14.631 1.00 87.00 171 GLU A C 1
ATOM 1354 O O . GLU A 1 171 ? 5.592 -1.787 14.518 1.00 87.00 171 GLU A O 1
ATOM 1359 N N . ARG A 1 172 ? 3.557 -1.151 13.827 1.00 76.38 172 ARG A N 1
ATOM 1360 C CA . ARG A 1 172 ? 3.368 -2.318 12.939 1.00 76.38 172 ARG A CA 1
ATOM 1361 C C . ARG A 1 172 ? 3.343 -2.000 11.454 1.00 76.38 172 ARG A C 1
ATOM 1363 O O . ARG A 1 172 ? 3.509 -2.951 10.675 1.00 76.38 172 ARG A O 1
ATOM 1370 N N . ILE A 1 173 ? 3.158 -0.732 11.098 1.00 73.25 173 ILE A N 1
ATOM 1371 C CA . ILE A 1 173 ? 3.105 -0.239 9.723 1.00 73.25 173 ILE A CA 1
ATOM 1372 C C . ILE A 1 173 ? 4.113 0.915 9.605 1.00 73.25 173 ILE A C 1
ATOM 1374 O O . ILE A 1 173 ? 3.753 2.061 9.869 1.00 73.25 173 ILE A O 1
ATOM 1378 N N . PRO A 1 174 ? 5.395 0.623 9.321 1.00 63.44 174 PRO A N 1
ATOM 1379 C CA . PRO A 1 174 ? 6.317 1.680 8.930 1.00 63.44 174 PRO A CA 1
ATOM 1380 C C . PRO A 1 174 ? 5.812 2.315 7.627 1.00 63.44 174 PRO A C 1
ATOM 1382 O O . PRO A 1 174 ? 5.288 1.604 6.772 1.00 63.44 174 PRO A O 1
ATOM 1385 N N . GLY A 1 175 ? 5.923 3.640 7.533 1.00 51.34 175 GLY A N 1
ATOM 1386 C CA . GLY A 1 175 ? 5.779 4.371 6.272 1.00 51.34 175 GLY A CA 1
ATOM 1387 C C . GLY A 1 175 ? 7.126 4.686 5.646 1.00 51.34 175 GLY A C 1
ATOM 1388 O O . GLY A 1 175 ? 8.164 4.267 6.220 1.00 51.34 175 GLY A O 1
#

Nearest PDB structures (foldseek):
  7cpc-assembly1_A  TM=9.976E-01  e=1.779E-14  Penaeus japonicus
  4p18-assembly1_A  TM=9.970E-01  e=6.203E-13  Aquarana catesbeiana
  7u5l-assembly1_A  TM=1.000E+00  e=1.131E-12  Bos taurus
  8wie-assembly1_C  TM=9.974E-01  e=1.131E-12  Homo sapiens
  2iu2-assembly1_A  TM=1.000E+00  e=1.605E-12  Homo sapiens

Secondary structure (DSSP, 8-state):
------PPPPPPPP-----HHHHHHHHHHHHHHHHHHHHHS-TT--S--HHHHHHHHHHHHHHHHHHHHHHHHHHHHTSTTT--HHHHHHHHHHHHHHHHHHHHHHHHHHHTT------PPPPPS-S---SHHHHHHHHHHHHHHHHHHHHHHHHHHHHTT-HHHHHHHHHH---

Mean predicted aligned error: 11.35 Å

Radius of gyration: 31.36 Å; Cα contacts (8 Å, |Δi|>4): 147; chains: 1; bounding box: 122×31×61 Å

Sequence (175 aa):
SGSPVCGRARPDLPLLHVSALSFIYYFSPFLQEFNRFIIMCSQIRQNYSEDCEASINKQINMELYASYVYLSLSHYYDRDDISLPGMVKFCKDNSDEERGHAQKLMKYQNSRGGRIVLQAIAAPTMQEWGSALDGLQAALELEKQVNQSLLDLHSTAGTASDPHLTKFLEERIPG

InterPro domains:
  IPR001519 Ferritin [PTHR11431] (40-171)
  IPR008331 Ferritin/DPS domain [PF00210] (54-172)
  IPR009040 Ferritin-like diiron domain [PS50905] (46-175)
  IPR009078 Ferritin-like superfamily [SSF47240] (40-172)
  IPR012347 Ferritin-like [G3DSA:1.20.1260.10] (39-174)

Foldseek 3Di:
DDDDDDDDDDDDDDPPPCPPVNVCVVCVVVVVVVVVVVVVFFPQADLQDPLLLVLLLVLLLLLQLLLQLLCLQLVLCVDPVNVDNVSNVVSNVSSVVSNVVSVLSVVVCVNNRHDHDHDDRDHPPDNHQPDPVSSVVVNVVSVVVSVVSLVVSLVSCVVSVNPVSNVCSVPPPDD

pLDDT: mean 85.15, std 20.36, range [35.91, 98.56]

Organism: NCBI:txid1518452